Protein AF-A0A3D1Q858-F1 (afdb_monomer_lite)

Sequence (178 aa):
MVEGIFQYYFLFDEDAPQFIGKMAPLLQNAGFRPFTDCDGGGLPHSLPFKQNFWQFSTGEGSCVWALAYSPAGSWQDSFQEIKSLEQQAGVDVDMILGQATVVIAPGHPWEDLLKHYEAAVGGKPGVEIPVKAGRLMRYALSPTNIFYVANPEVYDASSSVFWGQRLAQFEAQQLKAG

Structure (mmCIF, N/CA/C/O backbone):
data_AF-A0A3D1Q858-F1
#
_entry.id   AF-A0A3D1Q858-F1
#
loop_
_atom_site.group_PDB
_atom_site.id
_atom_site.type_symbol
_atom_site.label_atom_id
_atom_site.label_alt_id
_atom_site.label_comp_id
_atom_site.label_asym_id
_atom_site.label_entity_id
_atom_site.label_seq_id
_atom_site.pdbx_PDB_ins_code
_atom_site.Cartn_x
_atom_site.Cartn_y
_atom_site.Cartn_z
_atom_site.occupancy
_atom_site.B_iso_or_equiv
_atom_site.auth_seq_id
_atom_site.auth_comp_id
_atom_site.auth_asym_id
_atom_site.auth_atom_id
_atom_site.pdbx_PDB_model_num
ATOM 1 N N . MET A 1 1 ? 15.282 -3.378 -12.473 1.00 59.06 1 MET A N 1
ATOM 2 C CA . MET A 1 1 ? 14.461 -2.205 -12.106 1.00 59.06 1 MET A CA 1
ATOM 3 C C . MET A 1 1 ? 14.238 -2.249 -10.607 1.00 59.06 1 MET A C 1
ATOM 5 O O . MET A 1 1 ? 14.441 -3.307 -10.030 1.00 59.06 1 MET A O 1
ATOM 9 N N . VAL A 1 2 ? 13.930 -1.118 -9.976 1.00 70.75 2 VAL A N 1
ATOM 10 C CA . VAL A 1 2 ? 13.651 -1.085 -8.534 1.00 70.75 2 VAL A CA 1
ATOM 11 C C . VAL A 1 2 ? 12.190 -1.479 -8.347 1.00 70.75 2 VAL A C 1
ATOM 13 O O . VAL A 1 2 ? 11.330 -0.902 -9.008 1.00 70.75 2 VAL A O 1
ATOM 16 N N . GLU A 1 3 ? 11.930 -2.487 -7.520 1.00 83.88 3 GLU A N 1
ATOM 17 C CA . GLU A 1 3 ? 10.584 -2.780 -7.033 1.00 83.88 3 GLU A CA 1
ATOM 18 C C . GLU A 1 3 ? 10.178 -1.717 -6.022 1.00 83.88 3 GLU A C 1
ATOM 20 O O . GLU A 1 3 ? 11.022 -1.094 -5.374 1.00 83.88 3 GLU A O 1
ATOM 25 N N . GLY A 1 4 ? 8.888 -1.578 -5.788 1.00 87.56 4 GLY A N 1
ATOM 26 C CA . GLY A 1 4 ? 8.514 -1.012 -4.517 1.00 87.56 4 GLY A CA 1
ATOM 27 C C . GLY A 1 4 ? 7.078 -1.200 -4.157 1.00 87.56 4 GLY A C 1
ATOM 28 O O . GLY A 1 4 ? 6.289 -1.833 -4.856 1.00 87.56 4 GLY A O 1
ATOM 29 N N . ILE A 1 5 ? 6.807 -0.728 -2.958 1.00 90.00 5 ILE A N 1
ATOM 30 C CA . ILE A 1 5 ? 5.691 -1.190 -2.175 1.00 90.00 5 ILE A CA 1
ATOM 31 C C . ILE A 1 5 ? 4.865 0.014 -1.778 1.00 90.00 5 ILE A C 1
ATOM 33 O O . ILE A 1 5 ? 5.398 1.031 -1.324 1.00 90.00 5 ILE A O 1
ATOM 37 N N . PHE A 1 6 ? 3.557 -0.138 -1.943 1.00 90.56 6 PHE A N 1
ATOM 38 C CA . PHE A 1 6 ? 2.584 0.687 -1.262 1.00 90.56 6 PHE A CA 1
ATOM 39 C C . PHE A 1 6 ? 1.906 -0.129 -0.172 1.00 90.56 6 PHE A C 1
ATOM 41 O O . PHE A 1 6 ? 1.453 -1.247 -0.418 1.00 90.56 6 PHE A O 1
ATOM 48 N N . GLN A 1 7 ? 1.824 0.445 1.020 1.00 93.06 7 GLN A N 1
ATOM 49 C CA . GLN A 1 7 ? 1.047 -0.108 2.120 1.00 93.06 7 GLN A CA 1
ATOM 50 C C . GLN A 1 7 ? -0.060 0.879 2.464 1.00 93.06 7 GLN A C 1
ATOM 52 O O . GLN A 1 7 ? 0.222 2.039 2.761 1.00 93.06 7 GLN A O 1
ATOM 57 N N . TYR A 1 8 ? -1.305 0.420 2.429 1.00 93.81 8 TYR A N 1
ATOM 58 C CA . TYR A 1 8 ? -2.474 1.190 2.834 1.00 93.81 8 TYR A CA 1
ATOM 59 C C . TYR A 1 8 ? -3.015 0.661 4.154 1.00 93.81 8 TYR A C 1
ATOM 61 O O . TYR A 1 8 ? -3.130 -0.552 4.345 1.00 93.81 8 TYR A O 1
ATOM 69 N N . TYR A 1 9 ? -3.394 1.589 5.021 1.00 94.00 9 TYR A N 1
ATOM 70 C CA . TYR A 1 9 ? -4.153 1.353 6.239 1.00 94.00 9 TYR A CA 1
ATOM 71 C C . TYR A 1 9 ? -5.473 2.088 6.096 1.00 94.00 9 TYR A C 1
ATOM 73 O O . TYR A 1 9 ? -5.482 3.307 5.923 1.00 94.00 9 TYR A O 1
ATOM 81 N N . PHE A 1 10 ? -6.571 1.345 6.136 1.00 93.25 10 PHE A N 1
ATOM 82 C CA . PHE A 1 10 ? -7.918 1.896 6.121 1.00 93.25 10 PHE A CA 1
ATOM 83 C C . PHE A 1 10 ? -8.345 2.133 7.565 1.00 93.25 10 PHE A C 1
ATOM 85 O O . PHE A 1 10 ? -8.288 1.214 8.380 1.00 93.25 10 PHE A O 1
ATOM 92 N N . LEU A 1 11 ? -8.741 3.362 7.878 1.00 92.50 11 LEU A N 1
ATOM 93 C CA . LEU A 1 11 ? -9.059 3.811 9.233 1.00 92.50 11 LEU A CA 1
ATOM 94 C C . LEU A 1 11 ? -10.390 4.568 9.209 1.00 92.50 11 LEU A C 1
ATOM 96 O O . LEU A 1 11 ? -10.728 5.206 8.203 1.00 92.50 11 LEU A O 1
ATOM 100 N N . PHE A 1 12 ? -11.114 4.560 10.326 1.00 90.44 12 PHE A N 1
ATOM 101 C CA . PHE A 1 12 ? -12.160 5.556 10.536 1.00 90.44 12 PHE A CA 1
ATOM 102 C C . PHE A 1 12 ? -11.540 6.943 10.724 1.00 90.44 12 PHE A C 1
ATOM 104 O O . PHE A 1 12 ? -10.439 7.078 11.264 1.00 90.44 12 PHE A O 1
ATOM 111 N N . ASP A 1 13 ? -12.256 7.987 10.303 1.00 89.06 13 ASP A N 1
ATOM 112 C CA . ASP A 1 13 ? -11.793 9.375 10.437 1.00 89.06 13 ASP A CA 1
ATOM 113 C C . ASP A 1 13 ? -11.526 9.761 11.907 1.00 89.06 13 ASP A C 1
ATOM 115 O O . ASP A 1 13 ? -10.649 10.581 12.179 1.00 89.06 13 ASP A O 1
ATOM 119 N N . GLU A 1 14 ? -12.251 9.163 12.859 1.00 88.94 14 GLU A N 1
ATOM 120 C CA . GLU A 1 14 ? -12.086 9.406 14.299 1.00 88.94 14 GLU A CA 1
ATOM 121 C C . GLU A 1 14 ? -10.855 8.716 14.907 1.00 88.94 14 GLU A C 1
ATOM 123 O O . GLU A 1 14 ? -10.207 9.287 15.786 1.00 88.94 14 GLU A O 1
ATOM 128 N N . ASP A 1 15 ? -10.482 7.544 14.389 1.00 89.56 15 ASP A N 1
ATOM 129 C CA . ASP A 1 15 ? -9.316 6.774 14.841 1.00 89.56 15 ASP A CA 1
ATOM 130 C C . ASP A 1 15 ? -8.014 7.248 14.194 1.00 89.56 15 ASP A C 1
ATOM 132 O O . ASP A 1 15 ? -6.922 7.087 14.757 1.00 89.56 15 ASP A O 1
ATOM 136 N N . ALA A 1 16 ? -8.122 7.869 13.015 1.00 89.88 16 ALA A N 1
ATOM 137 C CA . ALA A 1 16 ? -6.979 8.298 12.231 1.00 89.88 16 ALA A CA 1
ATOM 138 C C . ALA A 1 16 ? -5.992 9.151 13.039 1.00 89.88 16 ALA A C 1
ATOM 140 O O . ALA A 1 16 ? -4.827 8.758 13.107 1.00 89.88 16 ALA A O 1
ATOM 141 N N . PRO A 1 17 ? -6.385 10.242 13.735 1.00 90.56 17 PRO A N 1
ATOM 142 C CA . PRO A 1 17 ? -5.435 11.095 14.449 1.00 90.56 17 PRO A CA 1
ATOM 143 C C . PRO A 1 17 ? -4.618 10.351 15.509 1.00 90.56 17 PRO A C 1
ATOM 145 O O . PRO A 1 17 ? -3.430 10.633 15.680 1.00 90.56 17 PRO A O 1
ATOM 148 N N . GLN A 1 18 ? -5.222 9.387 16.209 1.00 91.31 18 GLN A N 1
ATOM 149 C CA . GLN A 1 18 ? -4.531 8.604 17.231 1.00 91.31 18 GLN A CA 1
ATOM 150 C C . GLN A 1 18 ? -3.575 7.583 16.603 1.00 91.31 18 GLN A C 1
ATOM 152 O O . GLN A 1 18 ? -2.441 7.452 17.073 1.00 91.31 18 GLN A O 1
ATOM 157 N N . PHE A 1 19 ? -3.983 6.911 15.523 1.00 91.62 19 PHE A N 1
ATOM 158 C CA . PHE A 1 19 ? -3.072 6.085 14.728 1.00 91.62 19 PHE A CA 1
ATOM 159 C C . PHE A 1 19 ? -1.892 6.937 14.203 1.00 91.62 19 PHE A C 1
ATOM 161 O O . PHE A 1 19 ? -0.736 6.515 14.289 1.00 91.62 19 PHE A O 1
ATOM 168 N N . ILE A 1 20 ? -2.147 8.192 13.792 1.00 90.81 20 ILE A N 1
ATOM 169 C CA . ILE A 1 20 ? -1.122 9.153 13.331 1.00 90.81 20 ILE A CA 1
ATOM 170 C C . ILE A 1 20 ? -0.142 9.572 14.391 1.00 90.81 20 ILE A C 1
ATOM 172 O O . ILE A 1 20 ? 1.071 9.497 14.161 1.00 90.81 20 ILE A O 1
ATOM 176 N N . GLY A 1 21 ? -0.645 9.935 15.562 1.00 90.69 21 GLY A N 1
ATOM 177 C CA . GLY A 1 21 ? 0.203 10.281 16.690 1.00 90.69 21 GLY A CA 1
ATOM 178 C C . GLY A 1 21 ? 1.178 9.160 17.062 1.00 90.69 21 GLY A C 1
ATOM 179 O O . GLY A 1 21 ? 2.306 9.453 17.454 1.00 90.69 21 GLY A O 1
ATOM 180 N N . LYS A 1 22 ? 0.773 7.891 16.903 1.00 93.38 22 LYS A N 1
ATOM 181 C CA . LYS A 1 22 ? 1.606 6.720 17.220 1.00 93.38 22 LYS A CA 1
ATOM 182 C C . LYS A 1 22 ? 2.625 6.387 16.125 1.00 93.38 22 LYS A C 1
ATOM 184 O O . LYS A 1 22 ? 3.798 6.185 16.428 1.00 93.38 22 LYS A O 1
ATOM 189 N N . MET A 1 23 ? 2.197 6.328 14.862 1.00 93.81 23 MET A N 1
ATOM 190 C CA . MET A 1 23 ? 3.030 5.808 13.766 1.00 93.81 23 MET A CA 1
ATOM 191 C C . MET A 1 23 ? 4.015 6.828 13.192 1.00 93.81 23 MET A C 1
ATOM 193 O O . MET A 1 23 ? 5.155 6.476 12.879 1.00 93.81 23 MET A O 1
ATOM 197 N N . ALA A 1 24 ? 3.605 8.093 13.041 1.00 92.19 24 ALA A N 1
ATOM 198 C CA . ALA A 1 24 ? 4.408 9.084 12.323 1.00 92.19 24 ALA A CA 1
ATOM 199 C C . ALA A 1 24 ? 5.819 9.295 12.918 1.00 92.19 24 ALA A C 1
ATOM 201 O O . ALA A 1 24 ? 6.771 9.314 12.135 1.00 92.19 24 ALA A O 1
ATOM 202 N N . PRO A 1 25 ? 6.016 9.394 14.252 1.00 93.06 25 PRO A N 1
ATOM 203 C CA . PRO A 1 25 ? 7.354 9.567 14.825 1.00 93.06 25 PRO A CA 1
ATOM 204 C C . PRO A 1 25 ? 8.291 8.385 14.543 1.00 93.06 25 PRO A C 1
ATOM 206 O O . PRO A 1 25 ? 9.470 8.580 14.253 1.00 93.06 25 PRO A O 1
ATOM 209 N N . LEU A 1 26 ? 7.772 7.155 14.594 1.00 93.31 26 LEU A N 1
ATOM 210 C CA . LEU A 1 26 ? 8.555 5.943 14.343 1.00 93.31 26 LEU A CA 1
ATOM 211 C C . LEU A 1 26 ? 8.973 5.841 12.877 1.00 93.31 26 LEU A C 1
ATOM 213 O O . LEU A 1 26 ? 10.139 5.582 12.587 1.00 93.31 26 LEU A O 1
ATOM 217 N N . LEU A 1 27 ? 8.049 6.130 11.961 1.00 91.94 27 LEU A N 1
ATOM 218 C CA . LEU A 1 27 ? 8.333 6.191 10.528 1.00 91.94 27 LEU A CA 1
ATOM 219 C C . LEU A 1 27 ? 9.381 7.264 10.207 1.00 91.94 27 LEU A C 1
ATOM 221 O O . LEU A 1 27 ? 10.319 7.003 9.456 1.00 91.94 27 LEU A O 1
ATOM 225 N N . GLN A 1 28 ? 9.269 8.450 10.811 1.00 92.12 28 GLN A N 1
ATOM 226 C CA . GLN A 1 28 ? 10.249 9.526 10.635 1.00 92.12 28 GLN A CA 1
ATOM 227 C C . GLN A 1 28 ? 11.642 9.135 11.138 1.00 92.12 28 GLN A C 1
ATOM 229 O O . GLN A 1 28 ? 12.631 9.385 10.447 1.00 92.12 28 GLN A O 1
ATOM 234 N N . ASN A 1 29 ? 11.729 8.461 12.288 1.00 91.75 29 ASN A N 1
ATOM 235 C CA . ASN A 1 29 ? 12.992 7.926 12.804 1.00 91.75 29 ASN A CA 1
ATOM 236 C C . ASN A 1 29 ? 13.581 6.831 11.898 1.00 91.75 29 ASN A C 1
ATOM 238 O O . ASN A 1 29 ? 14.800 6.726 11.785 1.00 91.75 29 ASN A O 1
ATOM 242 N N . ALA A 1 30 ? 12.729 6.060 11.217 1.00 88.75 30 ALA A N 1
ATOM 243 C CA . ALA A 1 30 ? 13.118 5.072 10.209 1.00 88.75 30 ALA A CA 1
ATOM 244 C C . ALA A 1 30 ? 13.455 5.691 8.833 1.00 88.75 30 ALA A C 1
ATOM 246 O O . ALA A 1 30 ? 13.749 4.973 7.881 1.00 88.75 30 ALA A O 1
ATOM 247 N N . GLY A 1 31 ? 13.431 7.023 8.707 1.00 88.88 31 GLY A N 1
ATOM 248 C CA . GLY A 1 31 ? 13.819 7.739 7.489 1.00 88.88 31 GLY A CA 1
ATOM 249 C C . GLY A 1 31 ? 12.676 8.036 6.517 1.00 88.88 31 GLY A C 1
ATOM 250 O O . GLY A 1 31 ? 12.909 8.697 5.500 1.00 88.88 31 GLY A O 1
ATOM 251 N N . PHE A 1 32 ? 11.441 7.631 6.833 1.00 89.00 32 PHE A N 1
ATOM 252 C CA . PHE A 1 32 ? 10.276 8.015 6.044 1.00 89.00 32 PHE A CA 1
ATOM 253 C C . PHE A 1 32 ? 9.977 9.498 6.210 1.00 89.00 32 PHE A C 1
ATOM 255 O O . PHE A 1 32 ? 10.054 10.060 7.303 1.00 89.00 32 PHE A O 1
ATOM 262 N N . ARG A 1 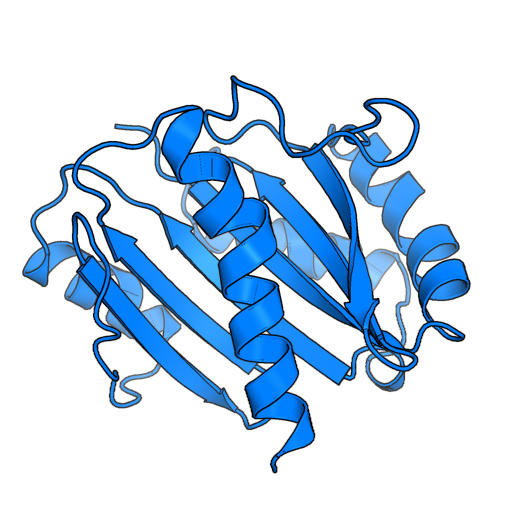33 ? 9.565 10.142 5.122 1.00 88.31 33 ARG A N 1
ATOM 263 C CA . ARG A 1 33 ? 9.188 11.555 5.155 1.00 88.31 33 ARG A CA 1
ATOM 264 C C . ARG A 1 33 ? 7.686 11.724 4.967 1.00 88.31 33 ARG A C 1
ATOM 266 O O . ARG A 1 33 ? 7.094 11.016 4.151 1.00 88.31 33 ARG A O 1
ATOM 273 N N . PRO A 1 34 ? 7.049 12.653 5.695 1.00 86.44 34 PRO A N 1
ATOM 274 C CA . PRO A 1 34 ? 5.683 13.008 5.377 1.00 86.44 34 PRO A CA 1
ATOM 275 C C . PRO A 1 34 ? 5.674 13.601 3.970 1.00 86.44 34 PRO A C 1
ATOM 277 O O . PRO A 1 34 ? 6.502 14.442 3.611 1.00 86.44 34 PRO A O 1
ATOM 280 N N . PHE A 1 35 ? 4.743 13.133 3.162 1.00 77.19 35 PHE A N 1
ATOM 281 C CA . PHE A 1 35 ? 4.518 13.637 1.832 1.00 77.19 35 PHE A CA 1
ATOM 282 C C . PHE A 1 35 ? 3.581 14.847 1.962 1.00 77.19 35 PHE A C 1
ATOM 284 O O . PHE A 1 35 ? 2.360 14.727 1.916 1.00 77.19 35 PHE A O 1
ATOM 291 N N . THR A 1 36 ? 4.174 16.005 2.268 1.00 58.41 36 THR A N 1
ATOM 292 C CA . THR A 1 36 ? 3.483 17.295 2.387 1.00 58.41 36 THR A CA 1
ATOM 293 C C . THR A 1 36 ? 3.679 18.092 1.105 1.00 58.41 36 THR A C 1
ATOM 295 O O . THR A 1 36 ? 4.667 18.813 0.988 1.00 58.41 36 THR A O 1
ATOM 298 N N . ASP A 1 37 ? 2.741 17.995 0.171 1.00 46.84 37 ASP A N 1
ATOM 299 C CA . ASP A 1 37 ? 2.477 19.108 -0.738 1.00 46.84 37 ASP A CA 1
ATOM 300 C C . ASP A 1 37 ? 1.102 19.686 -0.383 1.00 46.84 37 ASP A C 1
ATOM 302 O O . ASP A 1 37 ? 0.164 18.971 -0.031 1.00 46.84 37 ASP A O 1
ATOM 306 N N . CYS A 1 38 ? 1.055 21.011 -0.346 1.00 35.56 38 CYS A N 1
ATOM 307 C CA . CYS A 1 38 ? 0.006 21.850 0.213 1.00 35.56 38 CYS A CA 1
ATOM 308 C C . CYS A 1 38 ? -1.425 21.486 -0.234 1.00 35.56 38 CYS A C 1
ATOM 310 O O . CYS A 1 38 ? -1.656 21.102 -1.379 1.00 35.56 38 CYS A O 1
ATOM 312 N N . ASP A 1 39 ? -2.391 21.699 0.665 1.00 35.56 39 ASP A N 1
ATOM 313 C CA . ASP A 1 39 ? -3.800 21.992 0.363 1.00 35.56 39 ASP A CA 1
ATOM 314 C C . ASP A 1 39 ? -4.449 21.174 -0.772 1.00 35.56 39 ASP A C 1
ATOM 316 O O . ASP A 1 39 ? -4.955 21.717 -1.754 1.00 35.56 39 ASP A O 1
ATOM 320 N N . GLY A 1 40 ? -4.468 19.844 -0.639 1.00 41.00 40 GLY A N 1
ATOM 321 C CA . GLY A 1 40 ? -5.236 18.973 -1.538 1.00 41.00 40 GLY A CA 1
ATOM 322 C C . GLY A 1 40 ? -4.634 18.771 -2.937 1.00 41.00 40 GLY A C 1
ATOM 323 O O . GLY A 1 40 ? -5.316 18.239 -3.816 1.00 41.00 40 GLY A O 1
ATOM 324 N N . GLY A 1 41 ? -3.372 19.157 -3.154 1.00 38.91 41 GLY A N 1
ATOM 325 C CA . GLY A 1 41 ? -2.607 18.845 -4.363 1.00 38.91 41 GLY A CA 1
ATOM 326 C C . GLY A 1 41 ? -2.085 17.405 -4.341 1.00 38.91 41 GLY A C 1
ATOM 327 O O . GLY A 1 41 ? -1.479 16.978 -3.367 1.00 38.91 41 GLY A O 1
ATOM 328 N N . GLY A 1 42 ? -2.370 16.635 -5.394 1.00 52.78 42 GLY A N 1
ATOM 329 C CA . GLY A 1 42 ? -2.104 15.193 -5.469 1.00 52.78 42 GLY A CA 1
ATOM 330 C C . GLY A 1 42 ? -0.630 14.759 -5.396 1.00 52.78 42 GLY A C 1
ATOM 331 O O . GLY A 1 42 ? 0.286 15.564 -5.268 1.00 52.78 42 GLY A O 1
ATOM 332 N N . LEU A 1 43 ? -0.428 13.439 -5.505 1.00 59.28 43 LEU A N 1
ATOM 333 C CA . LEU A 1 43 ? 0.880 12.763 -5.534 1.00 59.28 43 LEU A CA 1
ATOM 334 C C . LEU A 1 43 ? 1.877 13.460 -6.486 1.00 59.28 43 LEU A C 1
ATOM 336 O O . LEU A 1 43 ? 1.477 13.940 -7.550 1.00 59.28 43 LEU A O 1
ATOM 340 N N . PRO A 1 44 ? 3.175 13.515 -6.135 1.00 54.62 4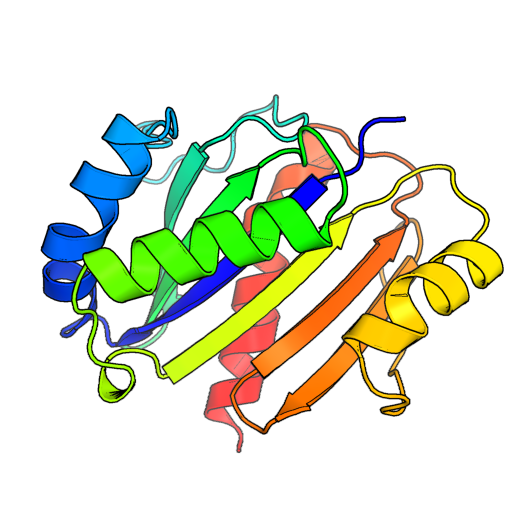4 PRO A N 1
ATOM 341 C CA . PRO A 1 44 ? 4.142 14.329 -6.856 1.00 54.62 44 PRO A CA 1
ATOM 342 C C . PRO A 1 44 ? 4.403 13.725 -8.235 1.00 54.62 44 PRO A C 1
ATOM 344 O O . PRO A 1 44 ? 4.336 12.511 -8.434 1.00 54.62 44 PRO A O 1
ATOM 347 N N . HIS A 1 45 ? 4.903 14.549 -9.153 1.00 52.69 45 HIS A N 1
ATOM 348 C CA . HIS A 1 45 ? 5.410 14.071 -10.440 1.00 52.69 45 HIS A CA 1
ATOM 349 C C . HIS A 1 45 ? 6.652 13.156 -10.331 1.00 52.69 45 HIS A C 1
ATOM 351 O O . HIS A 1 45 ? 7.206 12.739 -11.342 1.00 52.69 45 HIS A O 1
ATOM 357 N N . SER A 1 46 ? 7.138 12.826 -9.132 1.00 53.72 46 SER A N 1
ATOM 358 C CA . SER A 1 46 ? 8.227 11.865 -8.967 1.00 53.72 46 SER A CA 1
ATOM 359 C C . SER A 1 46 ? 8.022 10.976 -7.746 1.00 53.72 46 SER A C 1
ATOM 361 O O . SER A 1 46 ? 8.334 11.375 -6.623 1.00 53.72 46 SER A O 1
ATOM 363 N N . LEU A 1 47 ? 7.604 9.733 -7.967 1.00 57.81 47 LEU A N 1
ATOM 364 C CA . LEU A 1 47 ? 7.792 8.664 -6.989 1.00 57.81 47 LEU A CA 1
ATOM 365 C C . LEU A 1 47 ? 8.428 7.443 -7.650 1.00 57.81 47 LEU A C 1
ATOM 367 O O . LEU A 1 47 ? 7.709 6.527 -8.018 1.00 57.81 47 LEU A O 1
ATOM 371 N N . PRO A 1 48 ? 9.764 7.347 -7.730 1.00 57.69 48 PRO A N 1
ATOM 372 C CA . PRO A 1 48 ? 10.419 6.052 -7.702 1.00 57.69 48 PRO A CA 1
ATOM 373 C C . PRO A 1 48 ? 10.624 5.682 -6.225 1.00 57.69 48 PRO A C 1
ATOM 375 O O . PRO A 1 48 ? 11.614 6.087 -5.624 1.00 57.69 48 PRO A O 1
ATOM 378 N N . PHE A 1 49 ? 9.621 5.027 -5.624 1.00 67.38 49 PHE A N 1
ATOM 379 C CA . PHE A 1 49 ? 9.686 4.270 -4.359 1.00 67.38 49 PHE A CA 1
ATOM 380 C C . PHE A 1 49 ? 10.541 4.871 -3.218 1.00 67.38 49 PHE A C 1
ATOM 382 O O . PHE A 1 49 ? 11.258 4.170 -2.506 1.00 67.38 49 PHE A O 1
ATOM 389 N N . LYS A 1 50 ? 10.491 6.188 -3.016 1.00 76.88 50 LYS A N 1
ATOM 390 C CA . LYS A 1 50 ? 11.142 6.834 -1.867 1.00 76.88 50 LYS A CA 1
ATOM 391 C C . LYS A 1 50 ? 10.290 6.614 -0.621 1.00 76.88 50 LYS A C 1
ATOM 393 O O . LYS A 1 50 ? 9.074 6.749 -0.722 1.00 76.88 50 LYS A O 1
ATOM 398 N N . GLN A 1 51 ? 10.937 6.340 0.513 1.00 86.25 51 GLN A N 1
ATOM 399 C CA . GLN A 1 51 ? 10.301 6.182 1.825 1.00 86.25 51 GLN A CA 1
ATOM 400 C C . GLN A 1 51 ? 9.508 7.442 2.198 1.00 86.25 51 GLN A C 1
ATOM 402 O O . GLN A 1 51 ? 10.072 8.442 2.645 1.00 86.25 51 GLN A O 1
ATOM 407 N N . ASN A 1 52 ? 8.197 7.408 1.980 1.00 88.25 52 ASN A N 1
ATOM 408 C CA . ASN A 1 52 ? 7.286 8.514 2.243 1.00 88.25 52 ASN A CA 1
ATOM 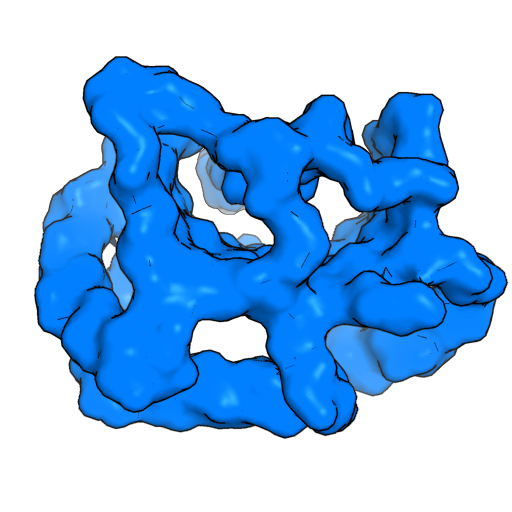409 C C . ASN A 1 52 ? 5.954 8.014 2.797 1.00 88.25 52 ASN A C 1
ATOM 411 O O . ASN A 1 52 ? 5.601 6.849 2.617 1.00 88.25 52 ASN A O 1
ATOM 415 N N . PHE A 1 53 ? 5.192 8.914 3.415 1.00 89.88 53 PHE A N 1
ATOM 416 C CA . PHE A 1 53 ? 3.842 8.615 3.874 1.00 89.88 53 PHE A CA 1
ATOM 417 C C . PHE A 1 53 ? 2.876 9.796 3.752 1.00 89.88 53 PHE A C 1
ATOM 419 O O . PHE A 1 53 ? 3.279 10.940 3.925 1.00 89.88 53 PHE A O 1
ATOM 426 N N . TRP A 1 54 ? 1.600 9.534 3.476 1.00 88.94 54 TRP A N 1
ATOM 427 C CA . TRP A 1 54 ? 0.535 10.546 3.423 1.00 88.94 54 TRP A CA 1
ATOM 428 C C . TRP A 1 54 ? -0.803 9.963 3.857 1.00 88.94 54 TRP A C 1
ATOM 430 O O . TRP A 1 54 ? -0.976 8.750 3.938 1.00 88.94 54 TRP A O 1
ATOM 440 N N . GLN A 1 55 ? -1.762 10.855 4.088 1.00 88.44 55 GLN A N 1
ATOM 441 C CA . GLN A 1 55 ? -3.154 10.512 4.342 1.00 88.44 55 GLN A CA 1
ATOM 442 C C . GLN A 1 55 ? -4.068 11.123 3.278 1.00 88.44 55 GLN A C 1
ATOM 444 O O . GLN A 1 55 ? -3.781 12.196 2.744 1.00 88.44 55 GLN A O 1
ATOM 449 N N . PHE A 1 56 ? -5.186 10.467 2.989 1.00 86.50 56 PHE A N 1
ATOM 450 C CA . PHE A 1 56 ? -6.262 11.017 2.165 1.00 86.50 56 PHE A CA 1
ATOM 451 C C . PHE A 1 56 ? -7.608 10.413 2.563 1.00 86.50 56 PHE A C 1
ATOM 453 O O . PHE A 1 56 ? -7.676 9.277 3.022 1.00 86.50 56 PHE A O 1
ATOM 460 N N . SER A 1 57 ? -8.698 11.153 2.356 1.00 84.44 57 SER A N 1
ATOM 461 C CA . SER A 1 57 ? -10.043 10.612 2.573 1.00 84.44 57 SER A CA 1
ATOM 462 C C . SER A 1 57 ? -10.472 9.722 1.404 1.00 84.44 57 SER A C 1
ATOM 464 O O . SER A 1 57 ? -10.214 10.024 0.231 1.00 84.44 57 SER A O 1
ATOM 466 N N . THR A 1 58 ? -11.164 8.633 1.726 1.00 80.00 58 THR A N 1
ATOM 467 C CA . THR A 1 58 ? -11.870 7.779 0.759 1.00 80.00 58 THR A CA 1
ATOM 468 C C . THR A 1 58 ? -13.367 8.100 0.679 1.00 80.00 58 THR A C 1
ATOM 470 O O . THR A 1 58 ? -14.076 7.493 -0.121 1.00 80.00 58 THR A O 1
ATOM 473 N N . GLY A 1 59 ? -13.835 9.098 1.443 1.00 73.19 59 GLY A N 1
ATOM 474 C CA . GLY A 1 59 ? -15.234 9.522 1.550 1.00 73.19 59 GLY A CA 1
ATOM 475 C C . GLY A 1 59 ? -15.996 8.839 2.696 1.00 73.19 59 GLY A C 1
ATOM 476 O O . GLY A 1 59 ? -15.660 7.727 3.104 1.00 73.19 59 GLY A O 1
ATOM 477 N N . GLU A 1 60 ? -17.047 9.504 3.194 1.00 68.94 60 GLU A N 1
ATOM 478 C CA . GLU A 1 60 ? -17.976 9.021 4.242 1.00 68.94 60 GLU A CA 1
ATOM 479 C C . GLU A 1 60 ? -17.276 8.427 5.485 1.00 68.94 60 GLU A C 1
ATOM 481 O O . GLU A 1 60 ? -17.347 7.223 5.723 1.00 68.94 60 GLU A O 1
ATOM 486 N N . GLY A 1 61 ? -16.586 9.252 6.277 1.00 75.69 61 GLY A N 1
ATOM 487 C CA . GLY A 1 61 ? -16.077 8.826 7.589 1.00 75.69 61 GLY A CA 1
ATOM 488 C C . GLY A 1 61 ? -14.859 7.896 7.554 1.00 75.69 61 GLY A C 1
ATOM 489 O O . GLY A 1 61 ? -14.532 7.298 8.579 1.00 75.69 61 GLY A O 1
ATOM 490 N N . SER A 1 62 ? -14.214 7.734 6.393 1.00 83.81 62 SER A N 1
ATOM 491 C CA . SER A 1 62 ? -13.045 6.869 6.226 1.00 83.81 62 SER A CA 1
ATOM 492 C C . SER A 1 62 ? -11.873 7.595 5.580 1.00 83.81 62 SER A C 1
ATOM 494 O O . SER A 1 62 ? -12.020 8.369 4.618 1.00 83.81 62 SER A O 1
ATOM 496 N N . CYS A 1 63 ? -10.688 7.256 6.073 1.00 89.19 63 CYS A N 1
ATOM 497 C CA . CYS A 1 63 ? -9.428 7.737 5.555 1.00 89.19 63 CYS A CA 1
ATOM 498 C C . CYS A 1 63 ? -8.480 6.573 5.282 1.00 89.19 63 CYS A C 1
ATOM 500 O O . CYS A 1 63 ? -8.598 5.475 5.834 1.00 89.19 63 CYS A O 1
ATOM 502 N N . VAL A 1 64 ? -7.521 6.836 4.407 1.00 90.62 64 VAL A N 1
ATOM 503 C CA . VAL A 1 64 ? -6.410 5.941 4.140 1.00 90.62 64 VAL A CA 1
ATOM 504 C C . VAL A 1 64 ? -5.133 6.635 4.537 1.00 90.62 64 VAL A C 1
ATOM 506 O O . VAL A 1 64 ? -4.853 7.746 4.083 1.00 90.62 64 VAL A O 1
ATOM 509 N N . TRP A 1 65 ? -4.328 5.929 5.318 1.00 91.88 65 TRP A N 1
ATOM 510 C CA . TRP A 1 65 ? -2.914 6.221 5.417 1.00 91.88 65 TRP A CA 1
ATOM 511 C C . TRP A 1 65 ? -2.144 5.352 4.441 1.00 91.88 65 TRP A C 1
ATOM 513 O O . TRP A 1 65 ? -2.241 4.128 4.483 1.00 91.88 65 TRP A O 1
ATOM 523 N N . ALA A 1 66 ? -1.349 5.978 3.587 1.00 91.75 66 ALA A N 1
ATOM 524 C CA . ALA A 1 66 ? -0.487 5.297 2.643 1.00 91.75 66 ALA A CA 1
ATOM 525 C C . ALA A 1 66 ? 0.997 5.485 2.981 1.00 91.75 66 ALA A C 1
ATOM 527 O O . ALA A 1 66 ? 1.445 6.582 3.320 1.00 91.75 66 ALA A O 1
ATOM 528 N N . LEU A 1 67 ? 1.758 4.403 2.853 1.00 91.44 67 LEU A N 1
ATOM 529 C CA . LEU A 1 67 ? 3.217 4.376 2.851 1.00 91.44 67 LEU A CA 1
ATOM 530 C C . LEU A 1 67 ? 3.689 4.023 1.440 1.00 91.44 67 LEU A C 1
ATOM 532 O O . LEU A 1 67 ? 3.099 3.152 0.803 1.00 91.44 67 LEU A O 1
ATOM 536 N N . ALA A 1 68 ? 4.773 4.641 0.981 1.00 88.62 68 ALA A N 1
ATOM 537 C CA . ALA A 1 68 ? 5.520 4.217 -0.201 1.00 88.62 68 ALA A CA 1
ATOM 538 C C . ALA A 1 68 ? 6.979 3.979 0.175 1.00 88.62 68 ALA A C 1
ATOM 540 O O . ALA A 1 68 ? 7.560 4.796 0.888 1.00 88.62 68 ALA A O 1
ATOM 541 N N . TYR A 1 69 ? 7.584 2.899 -0.313 1.00 86.94 69 TYR A N 1
ATOM 542 C CA . TYR A 1 69 ? 9.003 2.613 -0.089 1.00 86.94 69 TYR A CA 1
ATOM 543 C C . TYR A 1 69 ? 9.571 1.631 -1.122 1.00 86.94 69 TYR A C 1
ATOM 545 O O . TYR A 1 69 ? 8.835 0.881 -1.760 1.00 86.94 69 TYR A O 1
ATOM 553 N N . SER A 1 70 ? 10.896 1.646 -1.288 1.00 84.12 70 SER A N 1
ATOM 554 C CA . SER A 1 70 ? 11.651 0.610 -2.004 1.00 84.12 70 SER A CA 1
ATOM 555 C C . SER A 1 70 ? 12.176 -0.377 -0.975 1.00 84.12 70 SER A C 1
ATOM 557 O O . SER A 1 70 ? 12.706 0.077 0.045 1.00 84.12 70 SER A O 1
ATOM 559 N N . PRO A 1 71 ? 12.131 -1.689 -1.231 1.00 75.69 71 PRO A N 1
ATOM 560 C CA . PRO A 1 71 ? 12.887 -2.616 -0.420 1.00 75.69 71 PRO A CA 1
ATOM 561 C C . PRO A 1 71 ? 14.390 -2.375 -0.621 1.00 75.69 71 PRO A C 1
ATOM 563 O O . PRO A 1 71 ? 14.886 -2.332 -1.746 1.00 75.69 71 PRO A O 1
ATOM 566 N N . ALA A 1 72 ? 15.124 -2.194 0.479 1.00 70.56 72 ALA A N 1
ATOM 567 C CA . ALA A 1 72 ? 16.591 -2.134 0.464 1.00 70.56 72 ALA A CA 1
ATOM 568 C C . ALA A 1 72 ? 17.234 -3.534 0.340 1.00 70.56 72 ALA A C 1
ATOM 570 O O . ALA A 1 72 ? 18.427 -3.647 0.063 1.00 70.56 72 ALA A O 1
ATOM 571 N N . GLY A 1 73 ? 16.437 -4.587 0.546 1.00 76.38 73 GLY A N 1
ATOM 572 C CA . GLY A 1 73 ? 16.816 -5.998 0.509 1.00 76.38 73 GLY A CA 1
ATOM 573 C C . GLY A 1 73 ? 15.681 -6.844 -0.065 1.00 76.38 73 GLY A C 1
ATOM 574 O O . GLY A 1 73 ? 15.106 -6.484 -1.091 1.00 76.38 73 GLY A O 1
ATOM 575 N N . SER A 1 74 ? 15.345 -7.961 0.584 1.00 78.25 74 SER A N 1
ATOM 576 C CA . SER A 1 74 ? 14.162 -8.724 0.181 1.00 78.25 74 SER A CA 1
ATOM 577 C C . SER A 1 74 ? 12.885 -7.965 0.560 1.00 78.25 74 SER A C 1
ATOM 579 O O . SER A 1 74 ? 12.853 -7.227 1.548 1.00 78.25 74 SER A O 1
ATOM 581 N N . TRP A 1 75 ? 11.808 -8.136 -0.207 1.00 79.38 75 TRP A N 1
ATOM 582 C CA . TRP A 1 75 ? 10.518 -7.527 0.128 1.00 79.38 75 TRP A CA 1
ATOM 583 C C . TRP A 1 75 ? 10.013 -7.995 1.504 1.00 79.38 75 TRP A C 1
ATOM 585 O O . TRP A 1 75 ? 9.345 -7.240 2.213 1.00 79.38 75 TRP A O 1
ATOM 595 N N . GLN A 1 76 ? 10.368 -9.221 1.908 1.00 82.44 76 GLN A N 1
ATOM 596 C CA . GLN A 1 76 ? 10.051 -9.782 3.218 1.00 82.44 76 GLN A CA 1
ATOM 597 C C . GLN A 1 76 ? 10.685 -8.960 4.337 1.00 82.44 76 GLN A C 1
ATOM 599 O O . GLN A 1 76 ? 10.003 -8.662 5.316 1.00 82.44 76 GLN A O 1
ATOM 604 N N . ASP A 1 77 ? 11.953 -8.569 4.184 1.00 83.62 77 ASP A N 1
ATOM 605 C CA . ASP A 1 77 ? 12.667 -7.772 5.186 1.00 83.62 77 ASP A CA 1
ATOM 606 C C . ASP A 1 77 ? 11.963 -6.434 5.402 1.00 83.62 77 ASP A C 1
ATOM 608 O O . ASP A 1 77 ? 11.745 -6.017 6.538 1.00 83.62 77 ASP A O 1
ATOM 612 N N . SER A 1 78 ? 11.523 -5.798 4.316 1.00 83.06 78 SER A N 1
ATOM 613 C CA . SER A 1 78 ? 10.809 -4.527 4.404 1.00 83.06 78 SER A CA 1
ATOM 614 C C . SER A 1 78 ? 9.431 -4.667 5.055 1.00 83.06 78 SER A C 1
ATOM 616 O O . SER A 1 78 ? 9.038 -3.795 5.824 1.00 83.06 78 SER A O 1
ATOM 618 N N . PHE A 1 79 ? 8.700 -5.767 4.837 1.00 82.50 79 PHE A N 1
ATOM 619 C CA . PHE A 1 79 ? 7.467 -6.005 5.602 1.00 82.50 79 PHE A CA 1
ATOM 620 C C . PHE A 1 79 ? 7.726 -6.315 7.073 1.00 82.50 79 PHE A C 1
ATOM 622 O O . PHE A 1 79 ? 6.943 -5.891 7.920 1.00 82.50 79 PHE A O 1
ATOM 629 N N . GLN A 1 80 ? 8.803 -7.034 7.402 1.00 86.31 80 GLN A N 1
ATOM 630 C CA . GLN A 1 80 ? 9.169 -7.258 8.803 1.00 86.31 80 GLN A CA 1
ATOM 631 C C . GLN A 1 80 ? 9.547 -5.950 9.500 1.00 86.31 80 GLN A C 1
ATOM 633 O O . GLN A 1 80 ? 9.177 -5.755 10.656 1.00 86.31 80 GLN A O 1
ATOM 638 N N . GLU A 1 81 ? 10.224 -5.037 8.803 1.00 87.94 81 GLU A N 1
ATOM 639 C CA . GLU A 1 81 ? 10.526 -3.701 9.315 1.00 87.94 81 GLU A CA 1
ATOM 640 C C . GLU A 1 81 ? 9.243 -2.921 9.628 1.00 87.94 81 GLU A C 1
ATOM 642 O O . GLU A 1 81 ? 9.067 -2.477 10.762 1.00 87.94 81 GLU A O 1
ATOM 647 N N . ILE A 1 82 ? 8.305 -2.831 8.678 1.00 87.69 82 ILE A N 1
ATOM 648 C CA . ILE A 1 82 ? 7.017 -2.153 8.900 1.00 87.69 82 ILE A CA 1
ATOM 649 C C . ILE A 1 82 ? 6.247 -2.785 10.063 1.00 87.69 82 ILE A C 1
ATOM 651 O O . ILE A 1 82 ? 5.815 -2.077 10.970 1.00 87.69 82 ILE A O 1
ATOM 655 N N . LYS A 1 83 ? 6.148 -4.117 10.100 1.00 87.62 83 LYS A N 1
ATOM 656 C CA . LYS A 1 83 ? 5.467 -4.835 11.184 1.00 87.62 83 LYS A CA 1
ATOM 657 C C . LYS A 1 83 ? 6.121 -4.590 12.547 1.00 87.62 83 LYS A C 1
ATOM 659 O O . LYS A 1 83 ? 5.433 -4.486 13.559 1.00 87.62 83 LYS A O 1
ATOM 664 N N . SER A 1 84 ? 7.447 -4.484 12.588 1.00 90.62 84 SER A N 1
ATOM 665 C CA . SER A 1 84 ? 8.182 -4.133 13.804 1.00 90.62 84 SER A CA 1
ATOM 666 C C . SER A 1 84 ? 7.857 -2.709 14.264 1.00 90.62 84 SER A C 1
ATOM 668 O O . SER A 1 84 ? 7.637 -2.488 15.454 1.00 90.62 84 SER A O 1
ATOM 670 N N . LEU A 1 85 ? 7.763 -1.748 13.337 1.00 90.75 85 LEU A N 1
ATOM 671 C CA . LEU A 1 85 ? 7.370 -0.370 13.651 1.00 90.75 85 LEU A CA 1
ATOM 672 C C . LEU A 1 85 ? 5.928 -0.299 14.175 1.00 90.75 85 LEU A C 1
ATOM 674 O O . LEU A 1 85 ? 5.687 0.364 15.179 1.00 90.75 85 LEU A O 1
ATOM 678 N N . GLU A 1 86 ? 4.991 -1.026 13.562 1.00 88.81 86 GLU A N 1
ATOM 679 C CA . GLU A 1 86 ? 3.600 -1.136 14.034 1.00 88.81 86 GLU A CA 1
ATOM 680 C C . GLU A 1 86 ? 3.516 -1.677 15.469 1.00 88.81 86 GLU A C 1
ATOM 682 O O . GLU A 1 86 ? 2.804 -1.130 16.314 1.00 88.81 86 GLU A O 1
ATOM 687 N N . GLN A 1 87 ? 4.281 -2.732 15.766 1.00 90.25 87 GLN A N 1
ATOM 688 C CA . GLN A 1 87 ? 4.339 -3.326 17.103 1.00 90.25 87 GLN A CA 1
ATOM 689 C C . GLN A 1 87 ? 4.934 -2.360 18.132 1.00 90.25 87 GLN A C 1
ATOM 691 O O . GLN A 1 87 ? 4.393 -2.220 19.228 1.00 90.25 87 GLN A O 1
ATOM 696 N N . GLN A 1 88 ? 6.019 -1.665 17.781 1.00 92.31 88 GLN A N 1
ATOM 697 C CA . GLN A 1 88 ? 6.643 -0.659 18.646 1.00 92.31 88 GLN A CA 1
ATOM 698 C C . GLN A 1 88 ? 5.721 0.534 18.912 1.00 92.31 88 GLN A C 1
ATOM 700 O O . GLN A 1 88 ? 5.736 1.089 20.010 1.00 92.31 88 GLN A O 1
ATOM 705 N N . ALA A 1 89 ? 4.895 0.908 17.933 1.00 89.31 89 ALA A N 1
ATOM 706 C CA . ALA A 1 89 ? 3.913 1.978 18.064 1.00 89.31 89 ALA A CA 1
ATOM 707 C C . ALA A 1 89 ? 2.790 1.643 19.058 1.00 89.31 89 ALA A C 1
ATOM 709 O O . ALA A 1 89 ? 2.070 2.544 19.496 1.00 89.31 89 ALA A O 1
ATOM 710 N N . GLY A 1 90 ? 2.605 0.359 19.396 1.00 88.00 90 GLY A N 1
ATOM 711 C CA . GLY A 1 90 ? 1.477 -0.095 20.205 1.00 88.00 90 GLY A CA 1
ATOM 712 C C . GLY A 1 90 ? 0.143 0.297 19.568 1.00 88.00 90 GLY A C 1
ATOM 713 O O . GLY A 1 90 ? -0.768 0.768 20.260 1.00 88.00 90 GLY A O 1
ATOM 714 N N . VAL A 1 91 ? 0.059 0.216 18.237 1.00 83.12 91 VAL A N 1
ATOM 715 C CA . VAL A 1 91 ? -1.195 0.425 17.511 1.00 83.12 91 VAL A CA 1
ATOM 716 C C . VAL A 1 91 ? -2.148 -0.705 17.870 1.00 83.12 91 VAL A C 1
ATOM 718 O O . VAL A 1 91 ? -1.774 -1.876 17.850 1.00 83.12 91 VAL A O 1
ATOM 721 N N . ASP A 1 92 ? -3.371 -0.329 18.223 1.00 82.00 92 ASP A N 1
ATOM 722 C CA . ASP A 1 92 ? -4.435 -1.295 18.435 1.00 82.00 92 ASP A CA 1
ATOM 723 C C . ASP A 1 92 ? -4.979 -1.714 17.063 1.00 82.00 92 ASP A C 1
ATOM 725 O O . ASP A 1 92 ? -5.264 -0.864 16.216 1.00 82.00 92 ASP A O 1
ATOM 729 N N . VAL A 1 93 ? -5.052 -3.024 16.827 1.00 77.38 93 VAL A N 1
ATOM 730 C CA . VAL A 1 93 ? -5.498 -3.595 15.549 1.00 77.38 93 VAL A CA 1
ATOM 731 C C . VAL A 1 93 ? -6.951 -3.219 15.277 1.00 77.38 93 VAL A C 1
ATOM 733 O O . VAL A 1 93 ? -7.315 -3.059 14.116 1.00 77.38 93 VAL A O 1
ATOM 736 N N . ASP A 1 94 ? -7.742 -2.984 16.326 1.00 84.19 94 ASP A N 1
ATOM 737 C CA . ASP A 1 94 ? -9.146 -2.587 16.209 1.00 84.19 94 ASP A CA 1
ATOM 738 C C . ASP A 1 94 ? -9.317 -1.186 15.589 1.00 84.19 94 ASP A C 1
ATOM 740 O O . ASP A 1 94 ? -10.382 -0.871 15.067 1.00 84.19 94 ASP A O 1
ATOM 744 N N . MET A 1 95 ? -8.258 -0.364 15.563 1.00 85.88 95 MET A N 1
ATOM 745 C CA . MET A 1 95 ? -8.255 0.941 14.881 1.00 85.88 95 MET A CA 1
ATOM 746 C C . MET A 1 95 ? -8.126 0.811 13.356 1.00 85.88 95 MET A C 1
ATOM 748 O O . MET A 1 95 ? -8.310 1.787 12.627 1.00 85.88 95 MET A O 1
ATOM 752 N N . ILE A 1 96 ? -7.743 -0.372 12.864 1.00 89.62 96 ILE A N 1
ATOM 753 C CA . ILE A 1 96 ? -7.485 -0.638 11.452 1.00 89.62 96 ILE A CA 1
ATOM 754 C C . ILE A 1 96 ? -8.657 -1.430 10.876 1.00 89.62 96 ILE A C 1
ATOM 756 O O . ILE A 1 96 ? -8.819 -2.619 11.136 1.00 89.62 96 ILE A O 1
ATOM 760 N N . LEU A 1 97 ? -9.434 -0.788 10.005 1.00 90.69 97 LEU A N 1
ATOM 761 C CA . LEU A 1 97 ? -10.537 -1.428 9.282 1.00 90.69 97 LEU A CA 1
ATOM 762 C C . LEU A 1 97 ? -10.045 -2.467 8.284 1.00 90.69 97 LEU A C 1
ATOM 764 O O . LEU A 1 97 ? -10.700 -3.474 8.018 1.00 90.69 97 LEU A O 1
ATOM 768 N N . GLY A 1 98 ? -8.881 -2.201 7.708 1.00 92.12 98 GLY A N 1
ATOM 769 C CA . GLY A 1 98 ? -8.225 -3.117 6.808 1.00 92.12 98 GLY A CA 1
ATOM 770 C C . GLY A 1 98 ? -6.870 -2.615 6.361 1.00 92.12 98 GLY A C 1
ATOM 771 O O . GLY A 1 98 ? -6.460 -1.483 6.625 1.00 92.12 98 GLY A O 1
ATOM 772 N N . GLN A 1 99 ? -6.176 -3.485 5.649 1.00 93.56 99 GLN A N 1
ATOM 773 C CA . GLN A 1 99 ? -4.869 -3.240 5.083 1.00 93.56 99 GLN A CA 1
ATOM 774 C C . GLN A 1 99 ? -4.843 -3.721 3.642 1.00 93.56 99 GLN A C 1
ATOM 776 O O . GLN A 1 99 ? -5.451 -4.735 3.287 1.00 93.56 99 GLN A O 1
ATOM 781 N N . ALA A 1 100 ? -4.103 -3.001 2.810 1.00 94.62 100 ALA A N 1
ATOM 782 C CA . ALA A 1 100 ? -3.784 -3.480 1.481 1.00 94.62 100 ALA A CA 1
ATOM 783 C C . ALA A 1 100 ? -2.324 -3.209 1.149 1.00 94.62 100 ALA A C 1
ATOM 785 O O . ALA A 1 100 ? -1.816 -2.105 1.336 1.00 94.62 100 ALA A O 1
ATOM 786 N N . THR A 1 101 ? -1.667 -4.234 0.635 1.00 94.00 101 THR A N 1
ATOM 787 C CA . THR A 1 101 ? -0.277 -4.196 0.209 1.00 94.00 101 THR A CA 1
ATOM 788 C C . THR A 1 101 ? -0.230 -4.291 -1.303 1.00 94.00 101 THR A C 1
ATOM 790 O O . THR A 1 101 ? -0.840 -5.184 -1.882 1.00 94.00 101 THR A O 1
ATOM 793 N N . VAL A 1 102 ? 0.514 -3.406 -1.955 1.00 93.06 102 VAL A N 1
ATOM 794 C CA . VAL A 1 102 ? 0.742 -3.444 -3.400 1.00 93.06 102 VAL A CA 1
ATOM 795 C C . VAL A 1 102 ? 2.226 -3.552 -3.648 1.00 93.06 102 VAL A C 1
ATOM 797 O O . VAL A 1 102 ? 2.973 -2.651 -3.276 1.00 93.06 102 VAL A O 1
ATOM 800 N N . VAL A 1 103 ? 2.643 -4.620 -4.319 1.00 91.81 103 VAL A N 1
ATOM 801 C CA . VAL A 1 103 ? 4.003 -4.728 -4.833 1.00 91.81 103 VAL A CA 1
ATOM 802 C C . VAL A 1 103 ? 4.011 -4.373 -6.308 1.00 91.81 103 VAL A C 1
ATOM 804 O O . VAL A 1 103 ? 3.300 -4.979 -7.107 1.00 91.81 103 VAL A O 1
ATOM 807 N N . ILE A 1 104 ? 4.808 -3.372 -6.662 1.00 89.44 104 ILE A N 1
ATOM 808 C CA . ILE A 1 104 ? 4.975 -2.879 -8.022 1.00 89.44 104 ILE A CA 1
ATOM 809 C C . ILE A 1 104 ? 6.360 -3.281 -8.514 1.00 89.44 104 ILE A C 1
ATOM 811 O O . ILE A 1 104 ? 7.374 -2.786 -8.019 1.00 89.44 104 ILE A O 1
ATOM 815 N N . ALA A 1 105 ? 6.395 -4.155 -9.515 1.00 88.38 105 ALA A N 1
ATOM 816 C CA . ALA A 1 105 ? 7.623 -4.745 -10.034 1.00 88.38 105 ALA A CA 1
ATOM 817 C C . ALA A 1 105 ? 7.671 -4.644 -11.572 1.00 88.38 105 ALA A C 1
ATOM 819 O O . ALA A 1 105 ? 7.420 -5.627 -12.273 1.00 88.38 105 ALA A O 1
ATOM 820 N N . PRO A 1 106 ? 7.953 -3.449 -12.130 1.00 85.56 106 PRO A N 1
ATOM 821 C CA . PRO A 1 106 ? 7.933 -3.240 -13.573 1.00 85.56 106 PRO A CA 1
ATOM 822 C C . PRO A 1 106 ? 9.062 -3.998 -14.282 1.00 85.56 106 PRO A C 1
ATOM 824 O O . PRO A 1 106 ? 10.203 -4.050 -13.812 1.00 85.56 106 PRO A O 1
ATOM 827 N N . GLY A 1 107 ? 8.751 -4.536 -15.462 1.00 83.19 107 GLY A N 1
ATOM 828 C CA . GLY A 1 107 ? 9.726 -5.131 -16.383 1.00 83.19 107 GLY A CA 1
ATOM 829 C C . GLY A 1 107 ? 10.210 -6.534 -16.023 1.00 83.19 107 GLY A C 1
ATOM 830 O O . GLY A 1 107 ? 11.142 -7.035 -16.652 1.00 83.19 107 GLY A O 1
ATOM 831 N N . HIS A 1 108 ? 9.576 -7.177 -15.047 1.00 85.25 108 HIS A N 1
ATOM 832 C CA . HIS A 1 108 ? 9.735 -8.606 -14.807 1.00 85.25 108 HIS A CA 1
ATOM 833 C C . HIS A 1 108 ? 8.703 -9.398 -15.629 1.00 85.25 108 HIS A C 1
ATOM 835 O O . HIS A 1 108 ? 7.594 -8.901 -15.852 1.00 85.25 108 HIS A O 1
ATOM 841 N N . PRO A 1 109 ? 9.017 -10.625 -16.082 1.00 91.56 109 PRO A N 1
ATOM 842 C CA . PRO A 1 109 ? 8.017 -11.512 -16.668 1.00 91.56 109 PRO A CA 1
ATOM 843 C C . PRO A 1 109 ? 6.887 -11.776 -15.672 1.00 91.56 109 PRO A C 1
ATOM 845 O O . PRO A 1 109 ? 7.126 -12.007 -14.486 1.00 91.56 109 PRO A O 1
ATOM 848 N N . TRP A 1 110 ? 5.644 -11.729 -16.145 1.00 93.31 110 TRP A N 1
ATOM 849 C CA . TRP A 1 110 ? 4.483 -11.785 -15.261 1.00 93.31 110 TRP A CA 1
ATOM 850 C C . TRP A 1 110 ? 4.391 -13.098 -14.484 1.00 93.31 110 TRP A C 1
ATOM 852 O O . TRP A 1 110 ? 4.161 -13.103 -13.280 1.00 93.31 110 TRP A O 1
ATOM 862 N N . GLU A 1 111 ? 4.619 -14.216 -15.160 1.00 93.75 111 GLU A N 1
ATOM 863 C CA . GLU A 1 111 ? 4.541 -15.553 -14.582 1.00 93.75 111 GLU A CA 1
ATOM 864 C C . GLU A 1 111 ? 5.609 -15.762 -13.500 1.00 93.75 111 GLU A C 1
ATOM 866 O O . GLU A 1 111 ? 5.363 -16.453 -12.510 1.00 93.75 111 GLU A O 1
ATOM 871 N N . ASP A 1 112 ? 6.775 -15.135 -13.663 1.00 92.94 112 ASP A N 1
ATOM 872 C CA . ASP A 1 112 ? 7.858 -15.190 -12.684 1.00 92.94 112 ASP A CA 1
ATOM 873 C C . ASP A 1 112 ? 7.541 -14.330 -11.457 1.00 92.94 112 ASP A C 1
ATOM 875 O O . ASP A 1 112 ? 7.807 -14.761 -10.336 1.00 92.94 112 ASP A O 1
ATOM 879 N N . LEU A 1 113 ? 6.897 -13.170 -11.639 1.00 91.50 113 LEU A N 1
ATOM 880 C CA . LEU A 1 113 ? 6.397 -12.357 -10.525 1.00 91.50 113 LEU A CA 1
ATOM 881 C C . LEU A 1 113 ? 5.357 -13.106 -9.694 1.00 91.50 113 LEU A C 1
ATOM 883 O O . LEU A 1 113 ? 5.444 -13.119 -8.467 1.00 91.50 113 LEU A O 1
ATOM 887 N N . LEU A 1 114 ? 4.388 -13.756 -10.344 1.00 92.69 114 LEU A N 1
ATOM 888 C CA . LEU A 1 114 ? 3.357 -14.509 -9.629 1.00 92.69 114 LEU A CA 1
ATOM 889 C C . LEU A 1 114 ? 3.962 -15.643 -8.794 1.00 92.69 114 LEU A C 1
ATOM 891 O O . LEU A 1 114 ? 3.573 -15.822 -7.642 1.00 92.69 114 LEU A O 1
ATOM 895 N N . LYS A 1 115 ? 4.951 -16.363 -9.337 1.00 91.88 115 LYS A N 1
ATOM 896 C CA . LYS A 1 115 ? 5.704 -17.380 -8.584 1.00 91.88 115 LYS A CA 1
ATOM 897 C C . LYS A 1 115 ? 6.508 -16.763 -7.442 1.00 91.88 115 LYS A C 1
ATOM 899 O O . LYS A 1 115 ? 6.547 -17.321 -6.351 1.00 91.88 115 LYS A O 1
ATOM 904 N N . HIS A 1 116 ? 7.137 -15.611 -7.674 1.00 90.12 116 HIS A N 1
ATOM 905 C CA . HIS A 1 116 ? 7.953 -14.935 -6.668 1.00 90.12 116 HIS A CA 1
ATOM 906 C C . HIS A 1 116 ? 7.143 -14.551 -5.418 1.00 90.12 116 HIS A C 1
ATOM 908 O O . HIS A 1 116 ? 7.625 -14.725 -4.298 1.00 90.12 116 HIS A O 1
ATOM 914 N N . TYR A 1 117 ? 5.898 -14.097 -5.596 1.00 90.56 117 TYR A N 1
ATOM 915 C CA . TYR A 1 117 ? 5.003 -13.729 -4.491 1.00 90.56 117 TYR A CA 1
ATOM 916 C C . TYR A 1 117 ? 4.009 -14.830 -4.089 1.00 90.56 117 TYR A C 1
ATOM 918 O O . TYR A 1 117 ? 3.168 -14.597 -3.223 1.00 90.56 117 TYR A O 1
ATOM 926 N N . GLU A 1 118 ? 4.113 -16.046 -4.635 1.00 90.25 118 GLU A N 1
ATOM 927 C CA . GLU A 1 118 ? 3.203 -17.159 -4.318 1.00 90.25 118 GLU A CA 1
ATOM 928 C C . GLU A 1 118 ? 3.187 -17.479 -2.813 1.00 90.25 118 GLU A C 1
ATOM 930 O O . GLU A 1 118 ? 2.128 -17.680 -2.211 1.00 90.25 118 GLU A O 1
ATOM 935 N N . ALA A 1 119 ? 4.364 -17.446 -2.180 1.00 87.31 119 ALA A N 1
ATOM 936 C CA . ALA A 1 119 ? 4.503 -17.642 -0.741 1.00 87.31 119 ALA A CA 1
ATOM 937 C C . ALA A 1 119 ? 3.836 -16.520 0.075 1.00 87.31 119 ALA A C 1
ATOM 939 O O . ALA A 1 119 ? 3.282 -16.792 1.139 1.00 87.31 119 ALA A O 1
ATOM 940 N N . ALA A 1 120 ? 3.850 -15.278 -0.426 1.00 86.62 120 ALA A N 1
ATOM 941 C CA . ALA A 1 120 ? 3.217 -14.131 0.231 1.00 86.62 120 ALA A CA 1
ATOM 942 C C . ALA A 1 120 ? 1.694 -14.294 0.295 1.00 86.62 120 ALA A C 1
ATOM 944 O O . ALA A 1 120 ? 1.061 -13.944 1.289 1.00 86.62 120 ALA A O 1
ATOM 945 N N . VAL A 1 121 ? 1.116 -14.858 -0.767 1.00 91.50 121 VAL A N 1
ATOM 946 C CA . VAL A 1 121 ? -0.334 -15.022 -0.906 1.00 91.50 121 VAL A CA 1
ATOM 947 C C . VAL A 1 121 ? -0.838 -16.372 -0.399 1.00 91.50 121 VAL A C 1
ATOM 949 O O . VAL A 1 121 ? -2.039 -16.623 -0.438 1.00 91.50 121 VAL A O 1
ATOM 952 N N . GLY A 1 122 ? 0.045 -17.259 0.075 1.00 89.19 122 GLY A N 1
ATOM 953 C CA . GLY A 1 122 ? -0.324 -18.544 0.679 1.00 89.19 122 GLY A CA 1
ATOM 954 C C . GLY A 1 122 ? -1.160 -19.448 -0.236 1.00 89.19 122 GLY A C 1
ATOM 955 O O . GLY A 1 122 ? -2.063 -20.134 0.244 1.00 89.19 122 GLY A O 1
ATOM 956 N N . GLY A 1 123 ? -0.924 -19.393 -1.552 1.00 85.94 123 GLY A N 1
ATOM 957 C CA . GLY A 1 123 ? -1.687 -20.153 -2.551 1.00 85.94 123 GLY A CA 1
ATOM 958 C C . GLY A 1 123 ? -3.150 -19.716 -2.721 1.00 85.94 123 GLY A C 1
ATOM 959 O O . GLY A 1 123 ? -3.944 -20.448 -3.314 1.00 85.94 123 GLY A O 1
ATOM 960 N N . LYS A 1 124 ? -3.542 -18.547 -2.194 1.00 91.75 124 LYS A N 1
ATOM 961 C CA . LYS A 1 124 ? -4.885 -17.989 -2.405 1.00 91.75 124 LYS A CA 1
ATOM 962 C C . LYS A 1 124 ? -5.117 -17.709 -3.897 1.00 91.75 124 LYS A C 1
ATOM 964 O O . LYS A 1 124 ? -4.196 -17.255 -4.579 1.00 91.75 124 LYS A O 1
ATOM 969 N N . PRO A 1 125 ? -6.338 -17.934 -4.415 1.00 92.50 125 PRO A N 1
ATOM 970 C CA . PRO A 1 125 ? -6.648 -17.605 -5.798 1.00 92.50 125 PRO A CA 1
ATOM 971 C C . PRO A 1 125 ? -6.559 -16.091 -6.012 1.00 92.50 125 PRO A C 1
ATOM 973 O O . PRO A 1 125 ? -7.078 -15.307 -5.214 1.00 92.50 125 PRO A O 1
ATOM 976 N N . GLY A 1 126 ? -5.894 -15.695 -7.095 1.00 94.12 126 GLY A N 1
ATOM 977 C CA . GLY A 1 126 ? -5.826 -14.308 -7.537 1.00 94.12 126 GLY A CA 1
ATOM 978 C C . GLY A 1 126 ? -6.960 -13.969 -8.500 1.00 94.12 126 GLY A C 1
ATOM 979 O O . GLY A 1 126 ? -7.410 -14.821 -9.268 1.00 94.12 126 GLY A O 1
ATOM 980 N N . VAL A 1 127 ? -7.405 -12.717 -8.473 1.00 95.62 127 VAL A N 1
ATOM 981 C CA . VAL A 1 127 ? -8.321 -12.139 -9.460 1.00 95.62 127 VAL A CA 1
ATOM 982 C C . VAL A 1 127 ? -7.573 -11.058 -10.225 1.00 95.62 127 VAL A C 1
ATOM 984 O O . VAL A 1 127 ? -7.105 -10.086 -9.631 1.00 95.62 127 VAL A O 1
ATOM 987 N N . GLU A 1 128 ? -7.453 -11.221 -11.540 1.00 95.38 128 GLU A N 1
ATOM 988 C CA . GLU A 1 128 ? -6.833 -10.204 -12.386 1.00 95.38 128 GLU A CA 1
ATOM 989 C C . GLU A 1 128 ? -7.801 -9.029 -12.553 1.00 95.38 128 GLU A C 1
ATOM 991 O O . GLU A 1 128 ? -8.944 -9.194 -12.984 1.00 95.38 128 GLU A 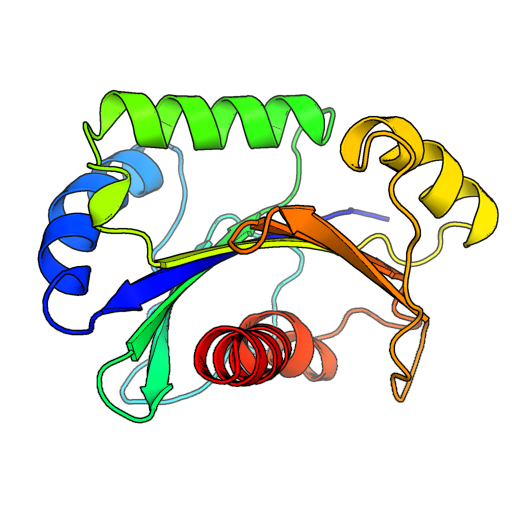O 1
ATOM 996 N N . ILE A 1 129 ? -7.345 -7.839 -12.168 1.00 93.56 129 ILE A N 1
ATOM 997 C CA . ILE A 1 129 ? -8.115 -6.604 -12.261 1.00 93.56 129 ILE A CA 1
ATOM 998 C C . ILE A 1 129 ? -7.719 -5.906 -13.564 1.00 93.56 129 ILE A C 1
ATOM 1000 O O . ILE A 1 129 ? -6.531 -5.645 -13.775 1.00 93.56 129 ILE A O 1
ATOM 1004 N N . PRO A 1 130 ? -8.680 -5.579 -14.445 1.00 89.75 130 PRO A N 1
ATOM 1005 C CA . PRO A 1 130 ? -8.368 -4.899 -15.690 1.00 89.75 130 PRO A CA 1
ATOM 1006 C C . PRO A 1 130 ? -7.799 -3.507 -15.403 1.00 89.75 130 PRO A C 1
ATOM 1008 O O . PRO A 1 130 ? -8.429 -2.680 -14.741 1.00 89.75 130 PRO A O 1
ATOM 1011 N N . VAL A 1 131 ? -6.610 -3.239 -15.939 1.00 88.62 131 VAL A N 1
ATOM 1012 C CA . VAL A 1 131 ? -5.945 -1.934 -15.888 1.00 88.62 131 VAL A CA 1
ATOM 1013 C C . VAL A 1 131 ? -5.603 -1.470 -17.299 1.00 88.62 131 VAL A C 1
ATOM 1015 O O . VAL A 1 131 ? -5.490 -2.267 -18.225 1.00 88.62 131 VAL A O 1
ATOM 1018 N N . LYS A 1 132 ? -5.467 -0.153 -17.480 1.00 84.81 132 LYS A N 1
ATOM 1019 C CA . LYS A 1 132 ? -5.256 0.451 -18.804 1.00 84.81 132 LYS A CA 1
ATOM 1020 C C . LYS A 1 132 ? -3.902 0.086 -19.433 1.00 84.81 132 LYS A C 1
ATOM 1022 O O . LYS A 1 132 ? -3.814 0.046 -20.654 1.00 84.81 132 LYS A O 1
ATOM 1027 N N . ALA A 1 133 ? -2.870 -0.111 -18.614 1.00 85.38 133 ALA A N 1
ATOM 1028 C CA . ALA A 1 133 ? -1.517 -0.441 -19.052 1.00 85.38 133 ALA A CA 1
ATOM 1029 C C . ALA A 1 133 ? -0.838 -1.336 -18.007 1.00 85.38 133 ALA A C 1
ATOM 1031 O O . ALA A 1 133 ? -0.838 -1.005 -16.817 1.00 85.38 133 ALA A O 1
ATOM 1032 N N . GLY A 1 134 ? -0.249 -2.446 -18.451 1.00 89.56 134 GLY A N 1
ATOM 1033 C CA . GLY A 1 134 ? 0.319 -3.469 -17.573 1.00 89.56 134 GLY A CA 1
ATOM 1034 C C . GLY A 1 134 ? -0.710 -4.438 -16.988 1.00 89.56 134 GLY A C 1
ATOM 1035 O O . GLY A 1 134 ? -1.785 -4.647 -17.548 1.00 89.56 134 GLY A O 1
ATOM 1036 N N . ARG A 1 135 ? -0.352 -5.072 -15.867 1.00 94.31 135 ARG A N 1
ATOM 1037 C CA . ARG A 1 135 ? -1.149 -6.131 -15.224 1.00 94.31 135 ARG A CA 1
ATOM 1038 C C . ARG A 1 135 ? -1.269 -5.911 -13.723 1.00 94.31 135 ARG A C 1
ATOM 1040 O O . ARG A 1 135 ? -0.340 -5.404 -13.091 1.00 94.31 135 ARG A O 1
ATOM 1047 N N . LEU A 1 136 ? -2.406 -6.311 -13.161 1.00 95.50 136 LEU A N 1
ATOM 1048 C CA . LEU A 1 136 ? -2.702 -6.204 -11.737 1.00 95.50 136 LEU A CA 1
ATOM 1049 C C . LEU A 1 136 ? -3.446 -7.451 -11.265 1.00 95.50 136 L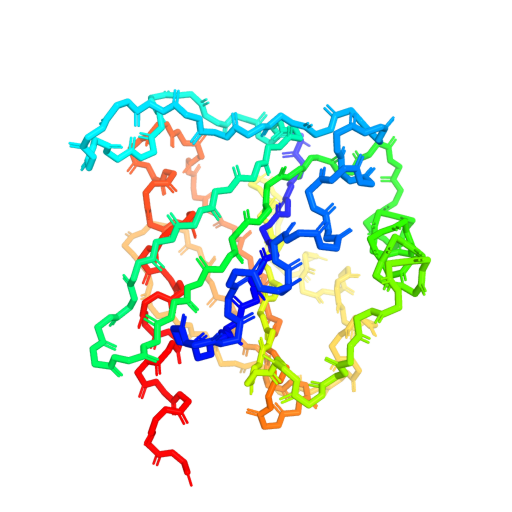EU A C 1
ATOM 1051 O O . LEU A 1 136 ? -4.530 -7.753 -11.752 1.00 95.50 136 LEU A O 1
ATOM 1055 N N . MET A 1 137 ? -2.884 -8.149 -10.287 1.00 96.88 137 MET A N 1
ATOM 1056 C CA . MET A 1 137 ? -3.508 -9.298 -9.639 1.00 96.88 137 MET A CA 1
ATOM 1057 C C . MET A 1 137 ? -3.870 -8.936 -8.207 1.00 96.88 137 MET A C 1
ATOM 1059 O O . MET A 1 137 ? -3.020 -8.430 -7.477 1.00 96.88 137 MET A O 1
ATOM 1063 N N . ARG A 1 138 ? -5.111 -9.213 -7.805 1.00 96.31 138 ARG A N 1
ATOM 1064 C CA . ARG A 1 138 ? -5.622 -9.018 -6.445 1.00 96.31 138 ARG A CA 1
ATOM 1065 C C . ARG A 1 138 ? -5.769 -10.358 -5.736 1.00 96.31 138 ARG A C 1
ATOM 1067 O O . ARG A 1 138 ? -6.398 -11.269 -6.266 1.00 96.31 138 ARG A O 1
ATOM 1074 N N . TYR A 1 139 ? -5.292 -10.438 -4.505 1.00 96.31 139 TYR A N 1
ATOM 1075 C CA . TYR A 1 139 ? -5.418 -11.590 -3.622 1.00 96.31 139 TYR A CA 1
ATOM 1076 C C . TYR A 1 139 ? -6.076 -11.159 -2.313 1.00 96.31 139 TYR A C 1
ATOM 1078 O O . TYR A 1 139 ? -5.557 -10.300 -1.605 1.00 96.31 139 TYR A O 1
ATOM 1086 N N . ALA A 1 140 ? -7.211 -11.764 -1.967 1.00 94.62 140 ALA A N 1
ATOM 1087 C CA . ALA A 1 140 ? -7.813 -11.582 -0.650 1.00 94.62 140 ALA A CA 1
ATOM 1088 C C . ALA A 1 140 ? -7.170 -12.568 0.337 1.00 94.62 140 ALA A C 1
ATOM 1090 O O . ALA A 1 140 ? -7.472 -13.766 0.312 1.00 94.62 140 ALA A O 1
ATOM 1091 N N . LEU A 1 141 ? -6.260 -12.078 1.182 1.00 93.12 141 LEU A N 1
ATOM 1092 C CA . LEU A 1 141 ? -5.601 -12.902 2.199 1.00 93.12 141 LEU A CA 1
ATOM 1093 C C . LEU A 1 141 ? -6.562 -13.184 3.361 1.00 93.12 141 LEU A C 1
ATOM 1095 O O . LEU A 1 141 ? -6.652 -14.318 3.842 1.00 93.12 141 LEU A O 1
ATOM 1099 N N . SER A 1 142 ? -7.326 -12.162 3.748 1.00 91.44 142 SER A N 1
ATOM 1100 C CA . SER A 1 142 ? -8.454 -12.205 4.684 1.00 91.44 142 SER A CA 1
ATOM 1101 C C . SER A 1 142 ? -9.522 -11.175 4.256 1.00 91.44 142 SER A C 1
ATOM 1103 O O . SER A 1 142 ? -9.290 -10.439 3.294 1.00 91.44 142 SER A O 1
ATOM 1105 N N . PRO A 1 143 ? -10.682 -11.084 4.940 1.00 87.75 143 PRO A N 1
ATOM 1106 C CA . PRO A 1 143 ? -11.682 -10.048 4.654 1.00 87.75 143 PRO A CA 1
ATOM 1107 C C . PRO A 1 143 ? -11.151 -8.612 4.764 1.00 87.75 143 PRO A C 1
ATOM 1109 O O . PRO A 1 143 ? -11.649 -7.727 4.082 1.00 87.75 143 PRO A O 1
ATOM 1112 N N . THR A 1 144 ? -10.128 -8.393 5.591 1.00 89.69 144 THR A N 1
ATOM 1113 C CA . THR A 1 144 ? -9.561 -7.071 5.892 1.00 89.69 144 THR A CA 1
ATOM 1114 C C . THR A 1 144 ? -8.104 -6.931 5.451 1.00 89.69 144 THR A C 1
ATOM 1116 O O . THR A 1 144 ? -7.482 -5.918 5.742 1.00 89.69 144 THR A O 1
ATOM 1119 N N . ASN A 1 145 ? -7.526 -7.922 4.763 1.00 92.69 145 ASN A N 1
ATOM 1120 C CA . ASN A 1 145 ? -6.136 -7.879 4.308 1.00 92.69 145 ASN A CA 1
ATOM 1121 C C . ASN A 1 145 ? -6.020 -8.332 2.853 1.00 92.69 145 ASN A C 1
ATOM 1123 O O . ASN A 1 145 ? -6.284 -9.495 2.521 1.00 92.69 145 ASN A O 1
ATOM 1127 N N . ILE A 1 146 ? -5.608 -7.403 1.995 1.00 95.56 146 ILE A N 1
ATOM 1128 C CA . ILE A 1 146 ? -5.533 -7.583 0.550 1.00 95.56 146 ILE A CA 1
ATOM 1129 C C . ILE A 1 146 ? -4.091 -7.434 0.077 1.00 95.56 146 ILE A C 1
ATOM 1131 O O . ILE A 1 146 ? -3.369 -6.531 0.486 1.00 95.56 146 ILE A O 1
ATOM 1135 N N . PHE A 1 147 ? -3.681 -8.297 -0.842 1.00 95.19 147 PHE A N 1
ATOM 1136 C CA . PHE A 1 147 ? -2.365 -8.242 -1.459 1.00 95.19 147 PHE A CA 1
ATOM 1137 C C . PHE A 1 147 ? -2.495 -8.092 -2.968 1.00 95.19 147 PHE A C 1
ATOM 1139 O O . PHE A 1 147 ? -3.263 -8.802 -3.614 1.00 95.19 147 PHE A O 1
ATOM 1146 N N . TYR A 1 148 ? -1.726 -7.177 -3.535 1.00 95.75 148 TYR A N 1
ATOM 1147 C CA . TYR A 1 148 ? -1.702 -6.885 -4.952 1.00 95.75 148 TYR A CA 1
ATOM 1148 C C . TYR A 1 148 ? -0.308 -7.114 -5.524 1.00 95.75 148 TYR A C 1
ATOM 1150 O O . TYR A 1 148 ? 0.686 -6.646 -4.970 1.00 95.75 148 TYR A O 1
ATOM 1158 N N . VAL A 1 149 ? -0.255 -7.769 -6.682 1.00 95.06 149 VAL A N 1
ATOM 1159 C CA . VAL A 1 149 ? 0.941 -7.827 -7.530 1.00 95.06 149 VAL A CA 1
ATOM 1160 C C . VAL A 1 149 ? 0.668 -6.989 -8.768 1.00 95.06 149 VAL A C 1
ATOM 1162 O O . VAL A 1 149 ? -0.286 -7.253 -9.501 1.00 95.06 149 VAL A O 1
ATOM 1165 N N . ALA A 1 150 ? 1.494 -5.977 -9.000 1.00 93.38 150 ALA A N 1
ATOM 1166 C CA . ALA A 1 150 ? 1.375 -5.048 -10.109 1.00 93.38 150 ALA A CA 1
ATOM 1167 C C . ALA A 1 150 ? 2.627 -5.097 -10.991 1.00 93.38 150 ALA A C 1
ATOM 1169 O O . ALA A 1 150 ? 3.755 -4.959 -10.517 1.00 93.38 150 ALA A O 1
ATOM 1170 N N . ASN A 1 151 ? 2.416 -5.228 -12.297 1.00 92.62 151 ASN A N 1
ATOM 1171 C CA . ASN A 1 151 ? 3.462 -5.118 -13.308 1.00 92.62 151 ASN A CA 1
ATOM 1172 C C . ASN A 1 151 ? 3.046 -4.057 -14.333 1.00 92.62 151 ASN A C 1
ATOM 1174 O O . ASN A 1 151 ? 2.478 -4.395 -15.377 1.00 92.62 151 ASN A O 1
ATOM 1178 N N . PRO A 1 152 ? 3.214 -2.764 -14.005 1.00 88.56 152 PRO A N 1
ATOM 1179 C CA . PRO A 1 152 ? 2.901 -1.692 -14.935 1.00 88.56 152 PRO A CA 1
ATOM 1180 C C . PRO A 1 152 ? 3.898 -1.690 -16.100 1.00 88.56 152 PRO A C 1
ATOM 1182 O O . PRO A 1 152 ? 5.091 -1.919 -15.906 1.00 88.56 152 PRO A O 1
ATOM 1185 N N . GLU A 1 153 ? 3.424 -1.373 -17.307 1.00 84.50 153 GLU A N 1
ATOM 1186 C CA . GLU A 1 153 ? 4.290 -1.197 -18.488 1.00 84.50 153 GLU A CA 1
ATOM 1187 C C . GLU A 1 153 ? 5.290 -0.051 -18.307 1.00 84.50 153 GLU A C 1
ATOM 1189 O O . GLU A 1 153 ? 6.445 -0.142 -18.718 1.00 84.50 153 GLU A O 1
ATOM 1194 N N . VAL A 1 154 ? 4.838 1.030 -17.669 1.00 76.31 154 VAL A N 1
ATOM 1195 C CA . VAL A 1 154 ? 5.648 2.189 -17.302 1.00 76.31 154 VAL A CA 1
ATOM 1196 C C . VAL A 1 154 ? 5.260 2.593 -15.889 1.00 76.31 154 VAL A C 1
ATOM 1198 O O . VAL A 1 154 ? 4.075 2.709 -15.578 1.00 76.31 154 VAL A O 1
ATOM 1201 N N . TYR A 1 155 ? 6.261 2.830 -15.045 1.00 72.31 155 TYR A N 1
ATOM 1202 C CA . TYR A 1 155 ? 6.055 3.447 -13.742 1.00 72.31 155 TYR A CA 1
ATOM 1203 C C . TYR A 1 155 ? 6.629 4.862 -13.754 1.00 72.31 155 TYR A C 1
ATOM 1205 O O . TYR A 1 155 ? 7.820 5.086 -13.535 1.00 72.31 155 TYR A O 1
ATOM 1213 N N . ASP A 1 156 ? 5.764 5.812 -14.091 1.00 70.06 156 ASP A N 1
ATOM 1214 C CA . ASP A 1 156 ? 6.063 7.237 -14.167 1.00 70.06 156 ASP A CA 1
ATOM 1215 C C . ASP A 1 156 ? 5.187 8.060 -13.208 1.00 70.06 156 ASP A C 1
ATOM 1217 O O . ASP A 1 156 ? 4.260 7.561 -12.562 1.00 70.06 156 ASP A O 1
ATOM 1221 N N . ALA A 1 157 ? 5.475 9.360 -13.164 1.00 64.69 157 ALA A N 1
ATOM 1222 C CA . ALA A 1 157 ? 4.665 10.396 -12.531 1.00 64.69 157 ALA A CA 1
ATOM 1223 C C . ALA A 1 157 ? 3.155 10.202 -12.747 1.00 64.69 157 ALA A C 1
ATOM 1225 O O . ALA A 1 157 ? 2.367 10.253 -11.803 1.00 64.69 157 ALA A O 1
ATOM 1226 N N . SER A 1 158 ? 2.772 9.948 -13.999 1.00 67.06 158 SER A N 1
ATOM 1227 C CA . SER A 1 158 ? 1.392 9.876 -14.473 1.00 67.06 158 SER A CA 1
ATOM 1228 C C . SER A 1 158 ? 0.641 8.686 -13.875 1.00 67.06 158 SER A C 1
ATOM 1230 O O . SER A 1 158 ? -0.535 8.794 -13.531 1.00 67.06 158 SER A O 1
ATOM 1232 N N . SER A 1 159 ? 1.325 7.551 -13.724 1.00 75.69 159 SER A N 1
ATOM 1233 C CA . SER A 1 159 ? 0.772 6.336 -13.122 1.00 75.69 159 SER A CA 1
ATOM 1234 C C . SER A 1 159 ? 0.778 6.354 -11.587 1.00 75.69 159 SER A C 1
ATOM 1236 O O . SER A 1 159 ? -0.017 5.643 -10.971 1.00 75.69 159 SER A O 1
ATOM 1238 N N . SER A 1 160 ? 1.613 7.189 -10.955 1.00 75.25 160 SER A N 1
ATOM 1239 C CA . SER A 1 160 ? 1.770 7.216 -9.492 1.00 75.25 160 SER A CA 1
ATOM 1240 C C . SER A 1 160 ? 0.468 7.516 -8.744 1.00 75.25 160 SER A C 1
ATOM 1242 O O . SER A 1 160 ? 0.234 6.933 -7.692 1.00 75.25 160 SER A O 1
ATOM 1244 N N . VAL A 1 161 ? -0.422 8.343 -9.310 1.00 80.00 161 VAL A N 1
ATOM 1245 C CA . VAL A 1 161 ? -1.734 8.666 -8.717 1.00 80.00 161 VAL A CA 1
ATOM 1246 C C . VAL A 1 161 ? -2.642 7.443 -8.638 1.00 80.00 161 VAL A C 1
ATOM 1248 O O . VAL A 1 161 ? -3.389 7.273 -7.670 1.00 80.00 161 VAL A O 1
ATOM 1251 N N . PHE A 1 162 ? -2.592 6.580 -9.657 1.00 85.56 162 PHE A N 1
ATOM 1252 C CA . PHE A 1 162 ? -3.393 5.365 -9.654 1.00 85.56 162 PHE A CA 1
ATOM 1253 C C . PHE A 1 162 ? -2.961 4.452 -8.511 1.00 85.56 162 PHE A C 1
ATOM 1255 O O . PHE A 1 162 ? -3.787 4.076 -7.680 1.00 85.56 162 PHE A O 1
ATOM 1262 N N . TRP A 1 163 ? -1.660 4.177 -8.441 1.00 85.25 163 TRP A N 1
ATOM 1263 C CA . TRP A 1 163 ? -1.089 3.312 -7.425 1.00 85.25 163 TRP A CA 1
ATOM 1264 C C . TRP A 1 163 ? -1.201 3.944 -6.041 1.00 85.25 163 TRP A C 1
ATOM 1266 O O . TRP A 1 163 ? -1.869 3.394 -5.187 1.00 85.25 163 TRP A O 1
ATOM 1276 N N . GLY A 1 164 ? -0.677 5.140 -5.804 1.00 82.75 164 GLY A N 1
ATOM 1277 C CA . GLY A 1 164 ? -0.663 5.737 -4.468 1.00 82.75 164 GLY A CA 1
ATOM 1278 C C . GLY A 1 164 ? -2.030 6.138 -3.896 1.00 82.75 164 GLY A C 1
ATOM 1279 O O . GLY A 1 164 ? -2.124 6.352 -2.691 1.00 82.75 164 GLY A O 1
ATOM 1280 N N . GLN A 1 165 ? -3.087 6.257 -4.710 1.00 84.81 165 GLN A N 1
ATOM 1281 C CA . GLN A 1 165 ? -4.374 6.763 -4.218 1.00 84.81 165 GLN A CA 1
ATOM 1282 C C . GLN A 1 165 ? -5.604 6.062 -4.801 1.00 84.81 165 GLN A C 1
ATOM 1284 O O . GLN A 1 165 ? -6.473 5.625 -4.045 1.00 84.81 165 GLN A O 1
ATOM 1289 N N . ARG A 1 166 ? -5.735 5.960 -6.131 1.00 87.25 166 ARG A N 1
ATOM 1290 C CA . ARG A 1 166 ? -6.989 5.466 -6.741 1.00 87.25 166 ARG A CA 1
ATOM 1291 C C . ARG A 1 166 ? -7.260 3.995 -6.448 1.00 87.25 166 ARG A C 1
ATOM 1293 O O . ARG A 1 166 ? -8.416 3.639 -6.242 1.00 87.25 166 ARG A O 1
ATOM 1300 N N . LEU A 1 167 ? -6.225 3.158 -6.408 1.00 89.75 167 LEU A N 1
ATOM 1301 C CA . LEU A 1 167 ? -6.382 1.741 -6.087 1.00 89.75 167 LEU A CA 1
ATOM 1302 C C . LEU A 1 167 ? -6.901 1.547 -4.655 1.00 89.75 167 LEU A C 1
ATOM 1304 O O . LEU A 1 167 ? -7.822 0.766 -4.436 1.00 89.75 167 LEU A O 1
ATOM 1308 N N . ALA A 1 168 ? -6.388 2.321 -3.698 1.00 89.69 168 ALA A N 1
ATOM 1309 C CA . ALA A 1 168 ? -6.900 2.313 -2.331 1.00 89.69 168 ALA A CA 1
ATOM 1310 C C . ALA A 1 168 ? -8.357 2.804 -2.258 1.00 89.69 168 ALA A C 1
ATOM 1312 O O . ALA A 1 168 ? -9.165 2.208 -1.558 1.00 89.69 168 ALA A O 1
ATOM 1313 N N . GLN A 1 169 ? -8.732 3.842 -3.017 1.00 88.12 169 GLN A N 1
ATOM 1314 C CA . GLN A 1 169 ? -10.131 4.291 -3.098 1.00 88.12 169 GLN A CA 1
ATOM 1315 C C . GLN A 1 169 ? -11.066 3.201 -3.640 1.00 88.12 169 GLN A C 1
ATOM 1317 O O . GLN A 1 169 ? -12.169 3.036 -3.125 1.00 88.12 169 GLN A O 1
ATOM 1322 N N . PHE A 1 170 ? -10.629 2.453 -4.657 1.00 88.56 170 PHE A N 1
ATOM 1323 C CA . PHE A 1 170 ? -11.370 1.301 -5.170 1.00 88.56 170 PHE A CA 1
ATOM 1324 C C . PHE A 1 170 ? -11.539 0.217 -4.095 1.00 88.56 170 PHE A C 1
ATOM 1326 O O . PHE A 1 170 ? -12.642 -0.286 -3.904 1.00 88.56 170 PHE A O 1
ATOM 1333 N N . GLU A 1 171 ? -10.478 -0.109 -3.357 1.00 89.88 171 GLU A N 1
ATOM 1334 C CA . GLU A 1 171 ? -10.541 -1.118 -2.294 1.00 89.88 171 GLU A CA 1
ATOM 1335 C C . GLU A 1 171 ? -11.436 -0.680 -1.123 1.00 89.88 171 GLU A C 1
ATOM 1337 O O . GLU A 1 171 ? -12.241 -1.469 -0.637 1.00 89.88 171 GLU A O 1
ATOM 1342 N N . ALA A 1 172 ? -11.386 0.594 -0.722 1.00 86.25 172 ALA A N 1
ATOM 1343 C CA . ALA A 1 172 ? -12.254 1.131 0.328 1.00 86.25 172 ALA A CA 1
ATOM 1344 C C . ALA A 1 172 ? -13.748 0.950 0.008 1.00 86.25 172 ALA A C 1
ATOM 1346 O O . ALA A 1 172 ? -14.553 0.708 0.904 1.00 86.25 172 ALA A O 1
ATOM 1347 N N . GLN A 1 173 ? -14.132 1.042 -1.270 1.00 82.88 173 GLN A N 1
ATOM 1348 C CA . GLN A 1 173 ? -15.512 0.793 -1.699 1.00 82.88 173 GLN A CA 1
ATOM 1349 C C . GLN A 1 173 ? -15.906 -0.681 -1.558 1.00 82.88 173 GLN A C 1
ATOM 1351 O O . GLN A 1 173 ? -17.050 -0.971 -1.221 1.00 82.88 173 GLN A O 1
ATOM 1356 N N . GLN A 1 174 ? -14.968 -1.604 -1.787 1.00 78.75 174 GLN A N 1
ATOM 1357 C CA . GLN A 1 174 ? -15.198 -3.042 -1.626 1.00 78.75 174 GLN A CA 1
ATOM 1358 C C . GLN A 1 174 ? -15.343 -3.421 -0.147 1.00 78.75 174 GLN A C 1
ATOM 1360 O O . GLN A 1 174 ? -16.219 -4.211 0.192 1.00 78.75 174 GLN A O 1
ATOM 1365 N N . LEU A 1 175 ? -14.542 -2.815 0.739 1.00 73.75 175 LEU A N 1
ATOM 1366 C CA . LEU A 1 175 ? -14.618 -3.038 2.189 1.00 73.75 175 LEU A CA 1
ATOM 1367 C C . LEU A 1 175 ? -15.951 -2.575 2.799 1.00 73.75 175 LEU A C 1
ATOM 1369 O O . LEU A 1 175 ? -16.409 -3.169 3.766 1.00 73.75 175 LEU A O 1
ATOM 1373 N N . LYS A 1 176 ? -16.598 -1.549 2.230 1.00 65.31 176 LYS A N 1
ATOM 1374 C CA . LYS A 1 176 ? -17.921 -1.071 2.675 1.00 65.31 176 LYS A CA 1
ATOM 1375 C C . LYS A 1 176 ? -19.091 -1.967 2.246 1.00 65.31 176 LYS A C 1
ATOM 1377 O O . LYS A 1 176 ? -20.189 -1.814 2.772 1.00 65.31 176 LYS A O 1
ATOM 1382 N N . ALA A 1 177 ? -18.893 -2.826 1.248 1.00 54.31 177 ALA A N 1
ATOM 1383 C CA . ALA A 1 177 ? -19.955 -3.633 0.644 1.00 54.31 177 ALA A CA 1
ATOM 1384 C C . ALA A 1 177 ? -20.049 -5.065 1.208 1.00 54.31 177 ALA A C 1
ATOM 1386 O O . ALA A 1 177 ? -20.930 -5.815 0.782 1.00 54.31 177 ALA A O 1
ATOM 1387 N N . GLY A 1 178 ? -19.142 -5.445 2.115 1.00 45.00 178 GLY A N 1
ATOM 1388 C CA . GLY A 1 178 ? -19.126 -6.735 2.815 1.00 45.00 178 GLY A CA 1
ATOM 1389 C C . GLY A 1 178 ? -19.685 -6.629 4.223 1.00 45.00 178 GLY A C 1
ATOM 1390 O O . GLY A 1 178 ? -20.344 -7.606 4.642 1.00 45.00 178 GLY A O 1
#

Radius of gyration: 15.4 Å; 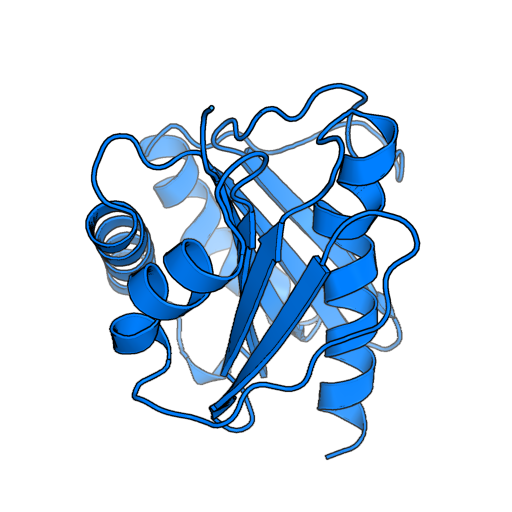chains: 1; bounding box: 37×42×39 Å

pLDDT: mean 84.01, std 12.72, range [35.56, 96.88]

Foldseek 3Di:
DFKKKKKKFKFFPVLVVVLCVLQVVLLVVVVEAEPDDDDPDDDDQDDPQPFYWYKDALDDRMIMIMTGHTDPDDPVVVVVVVVVSCVNSVDDCVRTLAMEMEMEDEPDDPVVQCVVCCVVLVVADWDWDDDPFFTKTWGPSDLRYIYMYTHGNDDGSVCCRCVRPVVVSVVVVVSVVD

Secondary structure (DSSP, 8-state):
---EEEEEEEEETTTHHHHHHHHHHHHHHTT-EE---STT--S-S--SS-SEEEEEE-SSSEEEEEEEE--SS-HHHHHHHHHHHHHHTT--GGG-SEEEEEEE-TTS-HHHHHHHTHHHHTTPPEEEPP-SSSEEEEEEEETTEEEEEEE-S--SHHHHHIIIIIHHHHHHHHHTT-